Protein AF-A0A9X8DQI8-F1 (afdb_monomer_lite)

Foldseek 3Di:
DKAKDWPDWDWDPPPDPFKTKIKTKMKMFDDDAQFWDWDADPVQFWTWTQDGHPPHNQQCQADPPPDRDGPRGGGKTWQDKPPHGRNRPGPVVVVVVVCVVVVPPDVPDRIIITMIIDIPGPPDD

Organism: Aphanomyces astaci (NCBI:txid112090)

Sequence (125 aa):
MAAARLRRKKFADATDDIDDVCLYDIEFSGSGPIGIQFETDFYGNHAIVKAVVAGGAASKVIAQQDKPTCIVQAGHMVVAVNGKDVSNESFRAMVDDIDKDVGRTYPEHAYFQVHILSILTTKDE

Structure (mmCIF, N/CA/C/O backbone):
data_AF-A0A9X8DQI8-F1
#
_entry.id   AF-A0A9X8DQI8-F1
#
loop_
_atom_site.group_PDB
_atom_site.id
_atom_site.type_symbol
_atom_site.label_atom_id
_atom_site.label_alt_id
_atom_site.label_comp_id
_atom_site.label_asym_id
_atom_site.label_entity_id
_atom_site.label_seq_id
_atom_site.pdbx_PDB_ins_code
_atom_site.Cartn_x
_atom_site.Cartn_y
_atom_site.Cartn_z
_atom_site.occupancy
_atom_site.B_iso_or_equiv
_atom_site.auth_seq_id
_atom_site.auth_comp_id
_atom_site.auth_asym_id
_atom_site.auth_atom_id
_atom_site.pdbx_PDB_model_num
ATOM 1 N N . MET A 1 1 ? -13.597 11.389 9.294 1.00 63.19 1 MET A N 1
ATOM 2 C CA . MET A 1 1 ? -12.725 10.380 9.934 1.00 63.19 1 MET A CA 1
ATOM 3 C C . MET A 1 1 ? -12.281 9.416 8.853 1.00 63.19 1 MET A C 1
ATOM 5 O O . MET A 1 1 ? -13.139 8.992 8.088 1.00 63.19 1 MET A O 1
ATOM 9 N N . ALA A 1 2 ? -10.989 9.100 8.779 1.00 73.88 2 ALA A N 1
ATOM 10 C CA . ALA A 1 2 ? -10.477 8.147 7.802 1.00 73.88 2 ALA A CA 1
ATOM 11 C C . ALA A 1 2 ? -10.857 6.702 8.165 1.00 73.88 2 ALA A C 1
ATOM 13 O O . ALA A 1 2 ? -10.774 6.285 9.334 1.00 73.88 2 ALA A O 1
ATOM 14 N N . ALA A 1 3 ? -11.266 5.958 7.146 1.00 79.38 3 ALA A N 1
ATOM 15 C CA . ALA A 1 3 ? -11.689 4.572 7.193 1.00 79.38 3 ALA A CA 1
ATOM 16 C C . ALA A 1 3 ? -10.941 3.758 6.134 1.00 79.38 3 ALA A C 1
ATOM 18 O O . ALA A 1 3 ? -10.417 4.301 5.163 1.00 79.38 3 ALA A O 1
ATOM 19 N N . ALA A 1 4 ? -10.893 2.448 6.337 1.00 83.94 4 ALA A N 1
ATOM 20 C CA . ALA A 1 4 ? -10.315 1.512 5.393 1.00 83.94 4 ALA A CA 1
ATOM 21 C C . ALA A 1 4 ? -11.158 0.237 5.374 1.00 83.94 4 ALA A C 1
ATOM 23 O O . ALA A 1 4 ? -11.655 -0.201 6.414 1.00 83.94 4 ALA A O 1
ATOM 24 N N . ARG A 1 5 ? -11.335 -0.349 4.193 1.00 83.94 5 ARG A N 1
ATOM 25 C CA . ARG A 1 5 ? -12.138 -1.547 3.974 1.00 83.94 5 ARG A CA 1
ATOM 26 C C . ARG A 1 5 ? -11.405 -2.489 3.033 1.00 83.94 5 ARG A C 1
ATOM 28 O O . ARG A 1 5 ? -11.096 -2.127 1.902 1.00 83.94 5 ARG A O 1
ATOM 35 N N . LEU A 1 6 ? -11.220 -3.732 3.471 1.00 84.19 6 LEU A N 1
ATOM 36 C CA . LEU A 1 6 ? -10.825 -4.816 2.578 1.00 84.19 6 LEU A CA 1
ATOM 37 C C . LEU A 1 6 ? -11.959 -5.081 1.573 1.00 84.19 6 LEU A C 1
ATOM 39 O O . LEU A 1 6 ? -13.085 -5.402 1.964 1.00 84.19 6 LEU A O 1
ATOM 43 N N . ARG A 1 7 ? -11.669 -4.925 0.281 1.00 83.12 7 ARG A N 1
ATOM 44 C CA . ARG A 1 7 ? -12.591 -5.190 -0.831 1.00 83.12 7 ARG A CA 1
ATOM 45 C C . ARG A 1 7 ? -12.492 -6.630 -1.311 1.00 83.12 7 ARG A C 1
ATOM 47 O O . ARG A 1 7 ? -13.522 -7.260 -1.548 1.00 83.12 7 ARG A O 1
ATOM 54 N N . ARG A 1 8 ? -11.272 -7.150 -1.452 1.00 80.94 8 ARG A N 1
ATOM 55 C CA . ARG A 1 8 ? -11.018 -8.492 -1.986 1.00 80.94 8 ARG A CA 1
ATOM 56 C C . ARG A 1 8 ? -9.729 -9.074 -1.419 1.00 80.94 8 ARG A C 1
ATOM 58 O O . ARG A 1 8 ? -8.748 -8.358 -1.256 1.00 80.94 8 ARG A O 1
ATOM 65 N N . LYS A 1 9 ? -9.735 -10.387 -1.190 1.00 80.88 9 LYS A N 1
ATOM 66 C CA . LYS A 1 9 ? -8.537 -11.206 -1.000 1.00 80.88 9 LYS A CA 1
ATOM 67 C C . LYS A 1 9 ? -8.477 -12.226 -2.136 1.00 80.88 9 LYS A C 1
ATOM 69 O O . LYS A 1 9 ? -9.475 -12.901 -2.384 1.00 80.88 9 LYS A O 1
ATOM 74 N N . LYS A 1 10 ? -7.344 -12.319 -2.827 1.00 76.62 10 LYS A N 1
ATOM 75 C CA . LYS A 1 10 ? -7.061 -13.361 -3.821 1.00 76.62 10 LYS A CA 1
ATOM 76 C C . LYS A 1 10 ? -5.811 -14.118 -3.386 1.00 76.62 10 LYS A C 1
ATOM 78 O O . LYS A 1 10 ? -4.856 -13.492 -2.943 1.00 76.62 10 LYS A O 1
ATOM 83 N N . PHE A 1 11 ? -5.832 -15.433 -3.523 1.00 71.06 11 PHE A N 1
ATOM 84 C CA . PHE A 1 11 ? -4.654 -16.276 -3.361 1.00 71.06 11 PHE A CA 1
ATOM 85 C C . PHE A 1 11 ? -4.122 -16.608 -4.758 1.00 71.06 11 PHE A C 1
ATOM 87 O O . PHE A 1 11 ? -4.927 -16.799 -5.677 1.00 71.06 11 PHE A O 1
ATOM 94 N N . ALA A 1 12 ? -2.805 -16.590 -4.952 1.00 65.00 12 ALA A N 1
ATOM 95 C CA . ALA A 1 12 ? -2.229 -17.268 -6.106 1.00 65.00 12 ALA A CA 1
ATOM 96 C C . ALA A 1 12 ? -2.204 -18.768 -5.802 1.00 65.00 12 ALA A C 1
ATOM 98 O O . ALA A 1 12 ? -1.969 -19.145 -4.655 1.00 65.00 12 ALA A O 1
ATOM 99 N N . ASP A 1 13 ? -2.464 -19.601 -6.808 1.00 59.88 13 ASP A N 1
ATOM 100 C CA . ASP A 1 13 ? -2.250 -21.037 -6.671 1.00 59.88 13 ASP A CA 1
ATOM 101 C C . ASP A 1 13 ? -0.746 -21.233 -6.455 1.00 59.88 13 ASP A C 1
ATOM 103 O O . ASP A 1 13 ? 0.052 -20.948 -7.3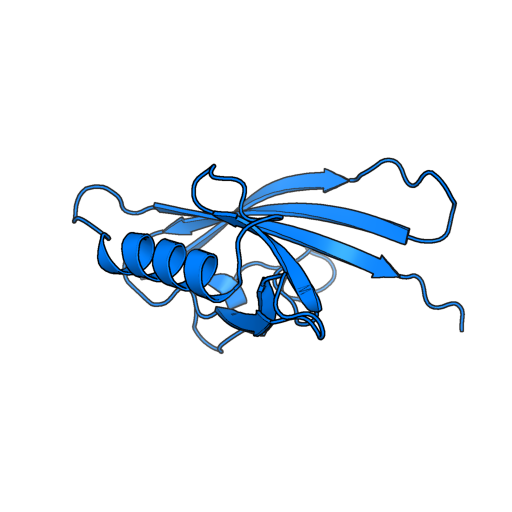52 1.00 59.88 13 ASP A O 1
ATOM 107 N N . ALA A 1 14 ? -0.361 -21.611 -5.235 1.00 53.88 14 ALA A N 1
ATOM 108 C CA . ALA A 1 14 ? 1.014 -21.936 -4.900 1.00 53.88 14 ALA A CA 1
ATOM 109 C C . ALA A 1 14 ? 1.439 -23.086 -5.820 1.00 53.88 14 ALA A C 1
ATOM 111 O O . ALA A 1 14 ? 0.887 -24.183 -5.754 1.00 53.88 14 ALA A O 1
ATOM 112 N N . THR A 1 15 ? 2.347 -22.816 -6.757 1.00 53.12 15 THR A N 1
ATOM 113 C CA . THR A 1 15 ? 2.840 -23.854 -7.671 1.00 53.12 15 THR A CA 1
ATOM 114 C C . THR A 1 15 ? 3.750 -24.854 -6.966 1.00 53.12 15 THR A C 1
ATOM 116 O O . THR A 1 15 ? 3.983 -25.918 -7.520 1.00 53.12 15 THR A O 1
ATOM 119 N N . ASP A 1 16 ? 4.194 -24.537 -5.748 1.00 53.03 16 ASP A N 1
ATOM 120 C CA . ASP A 1 16 ? 4.946 -25.394 -4.839 1.00 53.03 16 ASP A CA 1
ATOM 121 C C . ASP A 1 16 ? 4.520 -25.061 -3.396 1.00 53.03 16 ASP A C 1
ATOM 123 O O . ASP A 1 16 ? 4.216 -23.903 -3.103 1.00 53.03 16 ASP A O 1
ATOM 127 N N . ASP A 1 17 ? 4.497 -26.059 -2.508 1.00 53.44 17 ASP A N 1
ATOM 128 C CA . ASP A 1 17 ? 3.981 -26.043 -1.120 1.00 53.44 17 ASP A CA 1
ATOM 129 C C . ASP A 1 17 ? 4.713 -25.087 -0.134 1.00 53.44 17 ASP A C 1
ATOM 131 O O . ASP A 1 17 ? 4.771 -25.355 1.065 1.00 53.44 17 ASP A O 1
ATOM 135 N N . ILE A 1 18 ? 5.327 -24.000 -0.612 1.00 52.94 18 ILE A N 1
ATOM 136 C CA . ILE A 1 18 ? 6.341 -23.229 0.130 1.00 52.94 18 ILE A CA 1
ATOM 137 C C . ILE A 1 18 ? 5.952 -21.752 0.333 1.00 52.94 18 ILE A C 1
ATOM 139 O O . ILE A 1 18 ? 6.378 -21.151 1.318 1.00 52.94 18 ILE A O 1
ATOM 143 N N . ASP A 1 19 ? 5.104 -21.164 -0.523 1.00 55.81 19 ASP A N 1
ATOM 144 C CA . ASP A 1 19 ? 4.735 -19.744 -0.419 1.00 55.81 19 ASP A CA 1
ATOM 145 C C . ASP A 1 19 ? 3.239 -19.487 -0.665 1.00 55.81 19 ASP A C 1
ATOM 147 O O . ASP A 1 19 ? 2.730 -19.614 -1.781 1.00 55.81 19 ASP A O 1
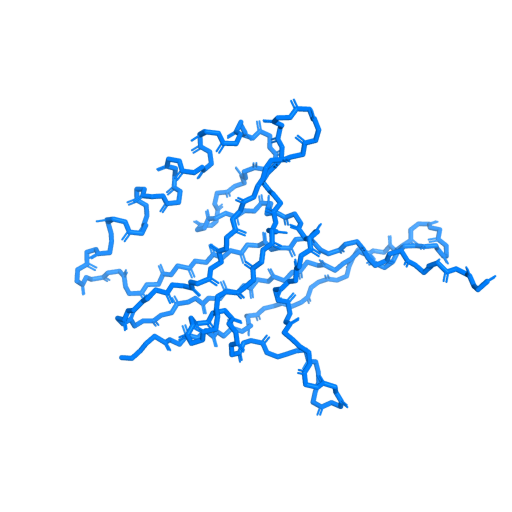ATOM 151 N N . ASP A 1 20 ? 2.540 -19.011 0.368 1.00 64.19 20 ASP A N 1
ATOM 152 C CA . ASP A 1 20 ? 1.180 -18.489 0.232 1.00 64.19 20 ASP A CA 1
ATOM 153 C C . ASP A 1 20 ? 1.241 -17.037 -0.266 1.00 64.19 20 ASP A C 1
ATOM 155 O O . ASP A 1 20 ? 1.485 -16.089 0.492 1.00 64.19 20 ASP A O 1
ATOM 159 N N . VAL A 1 21 ? 0.983 -16.828 -1.557 1.00 69.69 21 VAL A N 1
ATOM 160 C CA . VAL A 1 21 ? 0.908 -15.480 -2.134 1.00 69.69 21 VAL A CA 1
ATOM 161 C C . VAL A 1 21 ? -0.514 -14.935 -2.000 1.00 69.69 21 VAL A C 1
ATOM 163 O O . VAL A 1 21 ? -1.452 -15.394 -2.656 1.00 69.69 21 VAL A O 1
ATOM 166 N N . CYS A 1 22 ? -0.684 -13.909 -1.166 1.00 74.38 22 CYS A N 1
ATOM 167 C CA . CYS A 1 22 ? -1.956 -13.226 -0.943 1.00 74.38 22 CYS A CA 1
ATOM 168 C C . CYS A 1 22 ? -1.953 -11.828 -1.568 1.00 74.38 22 CYS A C 1
ATOM 170 O O . CYS A 1 22 ? -1.097 -11.003 -1.262 1.00 74.38 22 CYS A O 1
ATOM 172 N N . LEU A 1 23 ? -2.974 -11.514 -2.361 1.00 80.94 23 LEU A N 1
ATOM 173 C CA . LEU A 1 23 ? -3.229 -10.173 -2.880 1.00 80.94 23 LEU A CA 1
ATOM 174 C C . LEU A 1 23 ? -4.458 -9.567 -2.199 1.00 80.94 23 LEU A C 1
ATOM 176 O O . LEU A 1 23 ? -5.553 -10.141 -2.234 1.00 80.94 23 LEU A O 1
ATOM 180 N N . TYR A 1 24 ? -4.273 -8.401 -1.585 1.00 83.38 24 TYR A N 1
ATOM 181 C CA . TYR A 1 24 ? -5.314 -7.661 -0.877 1.00 83.38 24 TYR A CA 1
ATOM 182 C C . TYR A 1 24 ? -5.664 -6.382 -1.624 1.00 83.38 24 TYR A C 1
ATOM 184 O O . TYR A 1 24 ? -4.794 -5.550 -1.852 1.00 83.38 24 TYR A O 1
ATOM 192 N N . ASP A 1 25 ? -6.943 -6.213 -1.944 1.00 84.88 25 ASP A N 1
ATOM 193 C CA . ASP A 1 25 ? -7.503 -4.970 -2.469 1.00 84.88 25 ASP A CA 1
ATOM 194 C C . ASP A 1 25 ? -8.133 -4.185 -1.315 1.00 84.88 25 ASP A C 1
ATOM 196 O O . ASP A 1 25 ? -9.099 -4.652 -0.697 1.00 84.88 25 ASP A O 1
ATOM 200 N N . ILE A 1 26 ? -7.555 -3.033 -0.979 1.00 85.12 26 ILE A N 1
ATOM 201 C CA . ILE A 1 26 ? -7.951 -2.218 0.171 1.00 85.12 26 ILE A CA 1
ATOM 202 C C . ILE A 1 26 ? -8.401 -0.852 -0.321 1.00 85.12 26 ILE A C 1
ATOM 204 O O . ILE A 1 26 ? -7.648 -0.144 -0.981 1.00 85.12 26 ILE A O 1
ATOM 208 N N . GLU A 1 27 ? -9.609 -0.461 0.072 1.00 86.38 27 GLU A N 1
ATOM 209 C CA . GLU A 1 27 ? -10.141 0.872 -0.176 1.00 86.38 27 GLU A CA 1
ATOM 210 C C . GLU A 1 27 ? -10.076 1.720 1.091 1.00 86.38 27 GLU A C 1
ATOM 212 O O . GLU A 1 27 ? -10.603 1.344 2.137 1.00 86.38 27 GLU A O 1
ATOM 217 N N . PHE A 1 28 ? -9.471 2.891 0.976 1.00 84.81 28 PHE A N 1
ATOM 218 C CA . PHE A 1 28 ? -9.392 3.925 1.992 1.00 84.81 28 PHE A CA 1
ATOM 219 C C . PHE A 1 28 ? -10.372 5.042 1.657 1.00 84.81 28 PHE A C 1
ATOM 221 O O . PHE A 1 28 ? -10.495 5.426 0.495 1.00 84.81 28 PHE A O 1
ATOM 228 N N . SER A 1 29 ? -11.067 5.567 2.664 1.00 81.12 29 SER A N 1
ATOM 229 C CA . SER A 1 29 ? -12.043 6.638 2.475 1.00 81.12 29 SER A CA 1
ATOM 230 C C . SER A 1 29 ? -12.102 7.630 3.630 1.00 81.12 29 SER A C 1
ATOM 232 O O . SER A 1 29 ? -11.642 7.367 4.743 1.00 81.12 29 SER A O 1
ATOM 234 N N . GLY A 1 30 ? -12.702 8.790 3.361 1.00 76.75 30 GLY A N 1
ATOM 235 C CA . GLY A 1 30 ? -12.884 9.866 4.333 1.00 76.75 30 GLY A CA 1
ATOM 236 C C . GLY A 1 30 ? -11.644 10.742 4.532 1.00 76.75 30 GLY A C 1
ATOM 237 O O . GLY A 1 30 ? -10.614 10.573 3.891 1.00 76.75 30 GLY A O 1
ATOM 238 N N . SER A 1 31 ? -11.758 11.720 5.432 1.0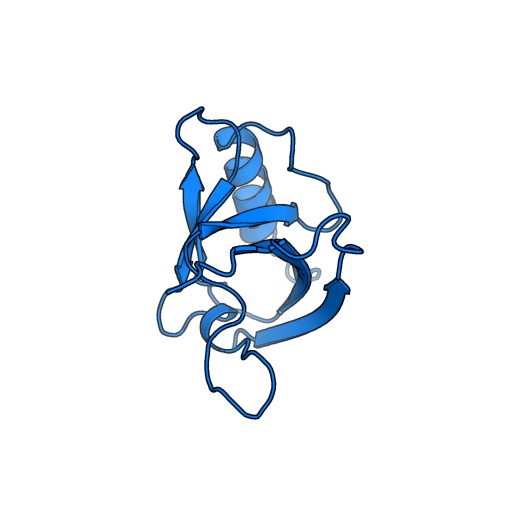0 70.44 31 SER A N 1
ATOM 239 C CA . SER A 1 31 ? -10.691 12.682 5.718 1.00 70.44 31 SER A CA 1
ATOM 240 C C . SER A 1 31 ? -9.714 12.166 6.783 1.00 70.44 31 SER A C 1
ATOM 242 O O . SER A 1 31 ? -10.112 11.883 7.922 1.00 70.44 31 SER A O 1
ATOM 244 N N . GLY A 1 32 ? -8.435 12.052 6.412 1.00 72.81 32 GLY A N 1
ATOM 245 C CA . GLY A 1 32 ? -7.312 11.733 7.302 1.00 72.81 32 GLY A CA 1
ATOM 246 C C . GLY A 1 32 ? -6.208 10.914 6.615 1.00 72.81 32 GLY A C 1
ATOM 247 O O . GLY A 1 32 ? -6.398 10.449 5.494 1.00 72.81 32 GLY A O 1
ATOM 248 N N . PRO A 1 33 ? -5.048 10.732 7.269 1.00 76.44 33 PRO A N 1
ATOM 249 C CA . PRO A 1 33 ? -3.925 10.016 6.679 1.00 76.44 33 PRO A CA 1
ATOM 250 C C . PRO A 1 33 ? -4.214 8.515 6.543 1.00 76.44 33 PRO A C 1
ATOM 252 O O . PRO A 1 33 ? -4.720 7.871 7.468 1.00 76.44 33 PRO A O 1
ATOM 255 N N . ILE A 1 34 ? -3.805 7.936 5.411 1.00 84.44 34 ILE A N 1
ATOM 256 C CA . ILE A 1 34 ? -3.820 6.481 5.191 1.00 84.44 34 ILE A CA 1
ATOM 257 C C . ILE A 1 34 ? -2.920 5.787 6.224 1.00 84.44 34 ILE A C 1
ATOM 259 O O . ILE A 1 34 ? -3.316 4.788 6.821 1.00 84.44 34 ILE A O 1
ATOM 263 N N . GLY A 1 35 ? -1.747 6.367 6.500 1.00 85.62 35 GLY A N 1
ATOM 264 C CA . GLY A 1 35 ? -0.830 5.903 7.543 1.00 85.62 35 GLY A CA 1
ATOM 265 C C . GLY A 1 35 ? -0.031 4.659 7.162 1.00 85.62 35 GLY A C 1
ATOM 266 O O . GLY A 1 35 ? 0.156 3.784 8.001 1.00 85.62 35 GLY A O 1
ATOM 267 N N . ILE A 1 36 ? 0.442 4.578 5.918 1.00 84.69 36 ILE A N 1
ATOM 268 C CA . ILE A 1 36 ? 1.408 3.568 5.472 1.00 84.69 36 ILE A CA 1
ATOM 269 C C . ILE A 1 36 ? 2.718 4.290 5.167 1.00 84.69 36 ILE A C 1
ATOM 271 O O . ILE A 1 36 ? 2.714 5.311 4.484 1.00 84.69 36 ILE A O 1
ATOM 275 N N . GLN A 1 37 ? 3.823 3.782 5.700 1.00 85.00 37 GLN A N 1
ATOM 276 C CA . GLN A 1 37 ? 5.164 4.201 5.314 1.00 85.00 37 GLN A CA 1
ATOM 277 C C . GLN A 1 37 ? 5.712 3.203 4.307 1.00 85.00 37 GLN A C 1
ATOM 279 O O . GLN A 1 37 ? 5.625 1.996 4.537 1.00 85.00 37 GLN A O 1
ATOM 284 N N . PHE A 1 38 ? 6.302 3.711 3.231 1.00 85.38 38 PHE A N 1
ATOM 285 C CA . PHE A 1 38 ? 6.944 2.896 2.211 1.00 85.38 38 PHE A CA 1
ATOM 286 C C . PHE A 1 38 ? 8.464 3.033 2.277 1.00 85.38 38 PHE A C 1
ATOM 288 O O . PHE A 1 38 ? 9.001 4.065 2.685 1.00 85.38 38 PHE A O 1
ATOM 295 N N . GLU A 1 39 ? 9.145 1.984 1.855 1.00 85.00 39 GLU A N 1
ATOM 296 C CA . GLU A 1 39 ? 10.556 1.973 1.502 1.00 85.00 39 GLU A CA 1
ATOM 297 C C . GLU A 1 39 ? 10.734 1.275 0.158 1.00 85.00 39 GLU A C 1
ATOM 299 O O . GLU A 1 39 ? 9.774 0.759 -0.414 1.00 85.00 39 GLU A O 1
ATOM 304 N N . THR A 1 40 ? 11.951 1.309 -0.368 1.00 84.44 40 THR A N 1
ATOM 305 C CA . THR A 1 40 ? 12.282 0.625 -1.613 1.00 84.44 40 THR A CA 1
ATOM 306 C C . THR A 1 40 ? 13.027 -0.672 -1.327 1.00 84.44 40 THR A C 1
ATOM 308 O O . THR A 1 40 ? 13.680 -0.793 -0.286 1.00 84.44 40 THR A O 1
ATOM 311 N N . ASP A 1 41 ? 12.923 -1.641 -2.230 1.00 80.44 41 ASP A N 1
ATOM 312 C CA . ASP A 1 41 ? 13.737 -2.851 -2.180 1.00 80.44 41 ASP A CA 1
ATOM 313 C C . ASP A 1 41 ? 15.228 -2.543 -2.415 1.00 80.44 41 ASP A C 1
ATOM 315 O O . ASP A 1 41 ? 15.623 -1.423 -2.748 1.00 80.44 41 ASP A O 1
ATOM 319 N N . PHE A 1 42 ? 16.089 -3.550 -2.248 1.00 75.44 42 PHE A N 1
ATOM 320 C CA . PHE A 1 42 ? 17.538 -3.372 -2.400 1.00 75.44 42 PHE A CA 1
ATOM 321 C C . PHE A 1 42 ? 17.936 -2.832 -3.786 1.00 75.44 42 PHE A C 1
ATOM 323 O O . PHE A 1 42 ? 18.948 -2.142 -3.914 1.00 75.44 42 PHE A O 1
ATOM 330 N N . TYR A 1 43 ? 17.138 -3.128 -4.816 1.00 78.44 43 TYR A N 1
ATOM 331 C CA . TYR A 1 43 ? 17.396 -2.720 -6.193 1.00 78.44 43 TYR A CA 1
ATOM 332 C C . TYR A 1 43 ? 16.759 -1.376 -6.574 1.00 78.44 43 TYR A C 1
ATOM 334 O O . TYR A 1 43 ? 17.050 -0.863 -7.653 1.00 78.44 43 TYR A O 1
ATOM 342 N N . GLY A 1 44 ? 15.944 -0.771 -5.705 1.00 73.25 44 GLY A N 1
ATOM 343 C CA . GLY A 1 44 ? 15.296 0.514 -5.967 1.00 73.25 44 GLY A CA 1
ATOM 344 C C . GLY A 1 44 ? 14.018 0.430 -6.817 1.00 73.25 44 GLY A C 1
ATOM 345 O O . GLY A 1 44 ? 13.485 1.470 -7.219 1.00 73.25 44 GLY A O 1
ATOM 346 N N . ASN A 1 45 ? 13.543 -0.779 -7.104 1.00 76.94 45 ASN A N 1
ATOM 347 C CA . ASN A 1 45 ? 12.522 -1.086 -8.099 1.00 76.94 45 ASN A CA 1
ATOM 348 C C . ASN A 1 45 ? 11.124 -1.219 -7.507 1.00 76.94 45 ASN A C 1
ATOM 350 O O . ASN A 1 45 ? 10.157 -0.888 -8.181 1.00 76.94 45 ASN A O 1
ATOM 354 N N . HIS A 1 46 ? 10.999 -1.699 -6.270 1.00 78.38 46 HIS A N 1
ATOM 355 C CA . HIS A 1 46 ? 9.692 -2.030 -5.707 1.00 78.38 46 HIS A CA 1
ATOM 356 C C . HIS A 1 46 ? 9.387 -1.213 -4.464 1.00 78.38 46 HIS A C 1
ATOM 358 O O . HIS A 1 46 ? 10.219 -1.076 -3.572 1.00 78.38 46 HIS A O 1
ATOM 364 N N . ALA A 1 47 ? 8.155 -0.715 -4.383 1.00 83.00 47 ALA A N 1
ATOM 365 C CA . ALA A 1 47 ? 7.643 -0.107 -3.170 1.00 83.00 47 ALA A CA 1
ATOM 366 C C . ALA A 1 47 ? 7.213 -1.191 -2.180 1.00 83.00 47 ALA A C 1
ATOM 368 O O . ALA A 1 47 ? 6.303 -1.983 -2.436 1.00 83.00 47 ALA A O 1
ATOM 369 N N . ILE A 1 48 ? 7.869 -1.192 -1.030 1.00 84.75 48 ILE A N 1
ATOM 370 C CA . ILE A 1 48 ? 7.642 -2.119 0.066 1.00 84.75 48 ILE A CA 1
ATOM 371 C C . ILE A 1 48 ? 7.041 -1.342 1.231 1.00 84.75 48 ILE A C 1
ATOM 373 O O . ILE A 1 48 ? 7.438 -0.220 1.538 1.00 84.75 48 ILE A O 1
ATOM 377 N N . VAL A 1 49 ? 6.061 -1.928 1.904 1.00 85.81 49 VAL A N 1
ATOM 378 C CA . VAL A 1 49 ? 5.549 -1.406 3.165 1.00 85.81 49 VAL A CA 1
ATOM 379 C C . VAL A 1 49 ? 6.661 -1.511 4.201 1.00 85.81 49 VAL A C 1
ATOM 381 O O . VAL A 1 49 ? 7.109 -2.601 4.538 1.00 85.81 49 VAL A O 1
ATOM 384 N N . LYS A 1 50 ? 7.074 -0.375 4.750 1.00 85.88 50 LYS A N 1
ATOM 385 C CA . LYS A 1 50 ? 8.031 -0.303 5.853 1.00 85.88 50 LYS A CA 1
ATOM 386 C C . LYS A 1 50 ? 7.341 -0.467 7.200 1.00 85.88 50 LYS A C 1
ATOM 388 O O . LYS A 1 50 ? 7.792 -1.207 8.067 1.00 85.88 50 LYS A O 1
ATOM 393 N N . ALA A 1 51 ? 6.253 0.272 7.395 1.00 83.94 51 ALA A N 1
ATOM 394 C CA . ALA A 1 51 ? 5.517 0.301 8.650 1.00 83.94 51 ALA A CA 1
ATOM 395 C C . ALA A 1 51 ? 4.096 0.830 8.448 1.00 83.94 51 ALA A C 1
ATOM 397 O O . ALA A 1 51 ? 3.809 1.570 7.506 1.00 83.94 51 ALA A O 1
ATOM 398 N N . VAL A 1 52 ? 3.220 0.504 9.395 1.00 86.25 52 VAL A N 1
ATOM 399 C CA . VAL A 1 52 ? 1.902 1.129 9.526 1.00 86.25 52 VAL A CA 1
ATOM 400 C C . VAL A 1 52 ? 1.936 2.114 10.688 1.00 86.25 52 VAL A C 1
ATOM 402 O O . VAL A 1 52 ? 2.340 1.774 11.798 1.00 86.25 52 VAL A O 1
ATOM 405 N N . VAL A 1 53 ? 1.510 3.348 10.429 1.00 85.19 53 VAL A N 1
ATOM 406 C CA . VAL A 1 53 ? 1.462 4.424 11.420 1.00 85.19 53 VAL A CA 1
ATOM 407 C C . VAL A 1 53 ? 0.244 4.234 12.319 1.00 85.19 53 VAL A C 1
ATOM 409 O O . VAL A 1 53 ? -0.887 4.108 11.841 1.00 85.19 53 VAL A O 1
ATOM 412 N N . ALA A 1 54 ? 0.465 4.259 13.633 1.00 83.06 54 ALA A N 1
ATOM 413 C CA . ALA A 1 54 ? -0.610 4.188 14.615 1.00 83.06 54 ALA A CA 1
ATOM 414 C C . ALA A 1 54 ? -1.624 5.328 14.411 1.00 83.06 54 ALA A C 1
ATOM 416 O O . ALA A 1 54 ? -1.255 6.492 14.265 1.00 83.06 54 ALA A O 1
ATOM 417 N N . GLY A 1 55 ? -2.915 4.988 14.397 1.00 80.62 55 GLY A N 1
ATOM 418 C CA . GLY A 1 55 ? -4.006 5.949 14.197 1.00 80.62 55 GLY A CA 1
ATOM 419 C C . GLY A 1 55 ? -4.325 6.270 12.731 1.00 80.62 55 GLY A C 1
ATOM 420 O O . GLY A 1 55 ? -5.356 6.893 12.468 1.00 80.62 55 GLY A O 1
ATOM 421 N N . GLY A 1 56 ? -3.502 5.812 11.780 1.00 83.12 56 GLY A N 1
ATOM 422 C CA . GLY A 1 56 ? -3.814 5.855 10.352 1.00 83.12 56 GLY A CA 1
ATOM 423 C C . GLY A 1 56 ? -4.968 4.926 9.968 1.00 83.12 56 GLY A C 1
ATOM 424 O O . GLY A 1 56 ? -5.341 4.016 10.709 1.00 83.12 56 GLY A O 1
ATOM 425 N N . ALA A 1 57 ? -5.553 5.134 8.790 1.00 85.50 57 ALA A N 1
ATOM 426 C CA . ALA A 1 57 ? -6.631 4.276 8.297 1.00 85.50 57 ALA A CA 1
ATOM 427 C C . ALA A 1 57 ? -6.187 2.811 8.108 1.00 85.50 57 ALA A C 1
ATOM 429 O O . ALA A 1 57 ? -6.942 1.896 8.435 1.00 85.50 57 ALA A O 1
ATOM 430 N N . ALA A 1 58 ? -4.951 2.583 7.651 1.00 84.75 58 ALA A N 1
ATOM 431 C CA . ALA A 1 58 ? -4.390 1.251 7.424 1.00 84.75 58 ALA A CA 1
ATOM 432 C C . ALA A 1 58 ? -4.301 0.410 8.698 1.00 84.75 58 ALA A C 1
ATOM 434 O O . ALA A 1 58 ? -4.578 -0.783 8.640 1.00 84.75 58 ALA A O 1
ATOM 435 N N . SER A 1 59 ? -4.044 1.023 9.861 1.00 85.81 59 SER A N 1
ATOM 436 C CA . SER A 1 59 ? -3.946 0.297 11.136 1.00 85.81 59 SER A CA 1
ATOM 437 C C . SER A 1 59 ? -5.269 -0.328 11.592 1.00 85.81 59 SER A C 1
ATOM 439 O O . SER A 1 59 ? -5.294 -1.046 12.587 1.00 85.81 59 SER A O 1
ATOM 441 N N . LYS A 1 60 ? -6.378 -0.020 10.910 1.00 84.88 60 LYS A N 1
ATOM 442 C CA . LYS A 1 60 ? -7.721 -0.530 11.208 1.00 84.88 60 LYS A CA 1
ATOM 443 C C . LYS A 1 60 ? -8.127 -1.700 10.308 1.00 84.88 60 LYS A C 1
ATOM 445 O O . LYS A 1 60 ? -9.194 -2.270 10.518 1.00 84.88 60 LYS A O 1
ATOM 450 N N . VAL A 1 61 ? -7.320 -2.048 9.301 1.00 85.44 61 VAL A N 1
ATOM 451 C CA . VAL A 1 61 ? -7.604 -3.169 8.396 1.00 85.44 61 VAL A CA 1
ATOM 452 C C . VAL A 1 61 ? -7.039 -4.440 9.014 1.00 85.44 61 VAL A C 1
ATOM 454 O O . VAL A 1 61 ? -5.840 -4.680 8.942 1.00 85.44 61 VAL A O 1
ATOM 457 N N . ILE A 1 62 ? -7.893 -5.244 9.639 1.00 80.25 62 ILE A N 1
ATOM 458 C CA . ILE A 1 62 ? -7.487 -6.427 10.406 1.00 80.25 62 ILE A CA 1
ATOM 459 C C . ILE A 1 62 ? -7.642 -7.693 9.549 1.00 80.25 62 ILE A C 1
ATOM 461 O O . ILE A 1 62 ? -8.605 -7.815 8.787 1.00 80.25 62 ILE A O 1
ATOM 465 N N . ALA A 1 63 ? -6.672 -8.610 9.637 1.00 68.62 63 ALA A N 1
ATOM 466 C CA . ALA A 1 63 ? -6.757 -9.962 9.091 1.00 68.62 63 ALA A CA 1
ATOM 467 C C . ALA A 1 63 ? -7.918 -10.717 9.767 1.00 68.62 63 ALA A C 1
ATOM 469 O O . ALA A 1 63 ? -8.505 -10.212 10.712 1.00 68.62 63 ALA A O 1
ATOM 470 N N . GLN A 1 64 ? -8.325 -11.877 9.249 1.00 63.91 64 GLN A N 1
ATOM 471 C CA . GLN A 1 64 ? -9.499 -12.634 9.726 1.00 63.91 64 GLN A CA 1
ATOM 472 C C . GLN A 1 64 ? -9.713 -12.593 11.257 1.00 63.91 64 GLN A C 1
ATOM 474 O O . GLN A 1 64 ? -8.753 -12.602 12.024 1.00 63.91 64 GLN A O 1
ATOM 479 N N . GLN A 1 65 ? -10.989 -12.597 11.666 1.00 56.38 65 GLN A N 1
ATOM 480 C CA . GL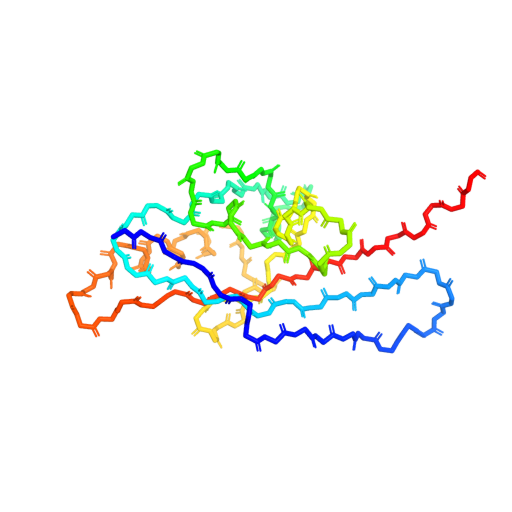N A 1 65 ? -11.520 -12.328 13.018 1.00 56.38 65 GLN A CA 1
ATOM 481 C C . GLN A 1 65 ? -10.829 -13.043 14.203 1.00 56.38 65 GLN A C 1
ATOM 483 O O . GLN A 1 65 ? -11.031 -12.617 15.338 1.00 56.38 65 GLN A O 1
ATOM 488 N N . ASP A 1 66 ? -9.991 -14.054 13.964 1.00 56.03 66 ASP A N 1
ATOM 489 C CA . ASP A 1 66 ? -9.312 -14.849 14.993 1.00 56.03 66 ASP A CA 1
ATOM 490 C C . ASP A 1 66 ? -7.933 -14.313 15.420 1.00 56.03 66 ASP A C 1
ATOM 492 O O . ASP A 1 66 ? -7.431 -14.694 16.480 1.00 56.03 66 ASP A O 1
ATOM 496 N N . LYS A 1 67 ? -7.299 -13.415 14.647 1.00 56.81 67 LYS A N 1
ATOM 497 C CA . LYS A 1 67 ? -6.036 -12.759 15.045 1.00 56.81 67 LYS A CA 1
ATOM 498 C C . LYS A 1 67 ? -6.089 -11.261 14.725 1.00 56.81 67 LYS A C 1
ATOM 500 O O . LYS A 1 67 ? -6.226 -10.907 13.556 1.00 56.81 67 LYS A O 1
ATOM 505 N N . PRO A 1 68 ? -5.934 -10.357 15.714 1.00 63.84 68 PRO A N 1
ATOM 506 C CA . PRO A 1 68 ? -6.044 -8.913 15.510 1.00 63.84 68 PRO A CA 1
ATOM 507 C C . PRO A 1 68 ? -4.774 -8.314 14.876 1.00 63.84 68 PRO A C 1
ATOM 509 O O . PRO A 1 68 ? -4.234 -7.317 15.350 1.00 63.84 68 PRO A O 1
ATOM 512 N N . THR A 1 69 ? -4.251 -8.938 13.822 1.00 71.44 69 THR A N 1
ATOM 513 C CA . THR A 1 69 ? -3.091 -8.441 13.080 1.00 71.44 69 THR A CA 1
ATOM 514 C C . THR A 1 69 ? -3.550 -7.574 11.913 1.00 71.44 69 THR A C 1
ATOM 516 O O . THR A 1 69 ? -4.508 -7.901 11.220 1.00 71.44 69 THR A O 1
ATOM 519 N N . CYS A 1 70 ? -2.878 -6.446 11.680 1.00 76.88 70 CYS A N 1
ATOM 520 C CA . CYS A 1 70 ? -3.145 -5.603 10.514 1.00 76.88 70 CYS A CA 1
ATOM 521 C C . CYS A 1 70 ? -2.812 -6.362 9.214 1.00 76.88 70 CYS A C 1
ATOM 523 O O . CYS A 1 70 ? -1.788 -7.036 9.165 1.00 76.88 70 CYS A O 1
ATOM 525 N N . ILE A 1 71 ? -3.644 -6.249 8.171 1.00 82.75 71 ILE A N 1
ATOM 526 C CA . ILE A 1 71 ? -3.388 -6.835 6.837 1.00 82.75 71 ILE A CA 1
ATOM 527 C C . ILE A 1 71 ? -2.203 -6.149 6.159 1.00 82.75 71 ILE A C 1
ATOM 529 O O . ILE A 1 71 ? -1.432 -6.784 5.448 1.00 82.75 71 ILE A O 1
ATOM 533 N N . VAL A 1 72 ? -2.058 -4.840 6.359 1.00 83.69 72 VAL A N 1
ATOM 534 C CA . VAL A 1 72 ? -0.914 -4.087 5.843 1.00 83.69 72 VAL A CA 1
ATOM 535 C C . VAL A 1 72 ? 0.244 -4.265 6.819 1.00 83.69 72 VAL A C 1
ATOM 537 O O . VAL A 1 72 ? 0.146 -3.831 7.965 1.00 83.69 72 VAL A O 1
ATOM 540 N N . GLN A 1 73 ? 1.317 -4.930 6.399 1.00 84.12 73 GLN A N 1
ATOM 541 C CA . GLN A 1 73 ? 2.454 -5.255 7.262 1.00 84.12 73 GLN A CA 1
ATOM 542 C C . GLN A 1 73 ? 3.775 -4.941 6.575 1.00 84.12 73 GLN A C 1
ATOM 544 O O . GLN A 1 73 ? 3.838 -4.864 5.349 1.00 84.12 73 GLN A O 1
ATOM 549 N N . ALA A 1 74 ? 4.817 -4.759 7.388 1.00 85.00 74 ALA A N 1
ATOM 550 C CA . ALA A 1 74 ? 6.169 -4.559 6.895 1.00 85.00 74 ALA A CA 1
ATOM 551 C C . ALA A 1 74 ? 6.589 -5.715 5.970 1.00 85.00 74 ALA A C 1
ATOM 553 O O . ALA A 1 74 ? 6.297 -6.873 6.263 1.00 85.00 74 ALA A O 1
ATOM 554 N N . GLY A 1 75 ? 7.257 -5.398 4.864 1.00 84.12 75 GLY A N 1
ATOM 555 C CA . GLY A 1 75 ? 7.699 -6.372 3.863 1.00 84.12 75 GLY A CA 1
ATOM 556 C C . GLY A 1 75 ? 6.684 -6.668 2.756 1.00 84.12 75 GLY A C 1
ATOM 557 O O . GLY A 1 75 ? 7.061 -7.247 1.742 1.00 84.12 75 GLY A O 1
ATOM 558 N N . HIS A 1 76 ? 5.420 -6.248 2.882 1.00 86.12 76 HIS A N 1
ATOM 559 C CA . HIS A 1 76 ? 4.467 -6.402 1.784 1.00 86.12 76 HIS A CA 1
ATOM 560 C C . HIS A 1 76 ? 4.798 -5.471 0.613 1.00 86.12 76 HIS A C 1
ATOM 562 O O . HIS A 1 76 ? 5.121 -4.303 0.817 1.00 86.12 76 HIS A O 1
ATOM 568 N N . MET A 1 77 ? 4.652 -5.961 -0.615 1.00 84.69 77 MET A N 1
ATOM 569 C CA . MET A 1 77 ? 4.918 -5.189 -1.827 1.00 84.69 77 MET A CA 1
ATOM 570 C C . MET A 1 77 ? 3.643 -4.509 -2.329 1.00 84.69 77 MET A C 1
ATOM 572 O O . MET A 1 77 ? 2.565 -5.104 -2.330 1.00 84.69 77 MET A O 1
ATOM 576 N N . VAL A 1 78 ? 3.751 -3.264 -2.782 1.00 85.00 78 VAL A N 1
ATOM 577 C CA . VAL A 1 78 ? 2.653 -2.572 -3.463 1.00 85.00 78 VAL A CA 1
ATOM 578 C C . VAL A 1 78 ? 2.719 -2.878 -4.950 1.00 85.00 78 VAL A C 1
ATOM 580 O O . VAL A 1 78 ? 3.732 -2.616 -5.589 1.00 85.00 78 VAL A O 1
ATOM 583 N N . VAL A 1 79 ? 1.629 -3.411 -5.500 1.00 84.31 79 VAL A N 1
ATOM 584 C CA . VAL A 1 79 ? 1.570 -3.835 -6.908 1.00 84.31 79 VAL A CA 1
ATOM 585 C C . VAL A 1 79 ? 0.600 -3.009 -7.741 1.00 84.31 79 VAL A C 1
ATOM 587 O O . VAL A 1 79 ? 0.778 -2.907 -8.948 1.00 84.31 79 VAL A O 1
ATOM 590 N N . ALA A 1 80 ? -0.393 -2.365 -7.122 1.00 81.94 80 ALA A N 1
ATOM 591 C CA . ALA A 1 80 ? -1.246 -1.408 -7.818 1.00 81.94 80 ALA A CA 1
ATOM 592 C C . ALA A 1 80 ? -1.741 -0.297 -6.890 1.00 81.94 80 ALA A C 1
ATOM 594 O O . ALA A 1 80 ? -1.943 -0.515 -5.693 1.00 81.94 80 ALA A O 1
ATOM 595 N N . VAL A 1 81 ? -1.988 0.878 -7.466 1.00 79.75 81 VAL A N 1
ATOM 596 C CA . VAL A 1 81 ? -2.591 2.040 -6.803 1.00 79.75 81 VAL A CA 1
ATOM 597 C C . VAL A 1 81 ? -3.692 2.585 -7.709 1.00 79.75 81 VAL A C 1
ATOM 599 O O . VAL A 1 81 ? -3.462 2.810 -8.892 1.00 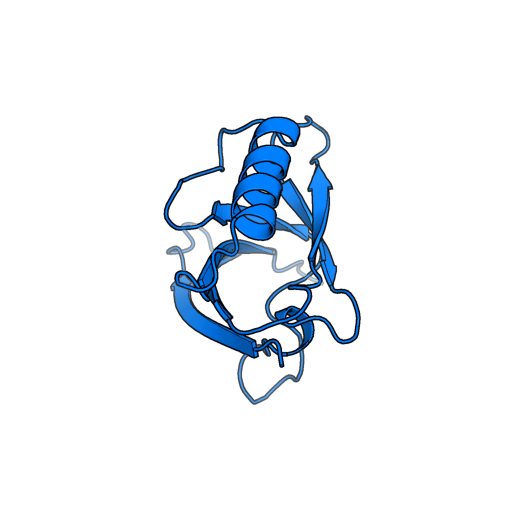79.75 81 VAL A O 1
ATOM 602 N N . ASN A 1 82 ? -4.908 2.751 -7.185 1.00 77.56 82 ASN A N 1
ATOM 603 C CA . ASN A 1 82 ? -6.075 3.270 -7.912 1.00 77.56 82 ASN A CA 1
ATOM 604 C C . ASN A 1 82 ? -6.338 2.579 -9.265 1.00 77.56 82 ASN A C 1
ATOM 606 O O . ASN A 1 82 ? -6.740 3.205 -10.243 1.00 77.56 82 ASN A O 1
ATOM 610 N N . GLY A 1 83 ? -6.099 1.265 -9.328 1.00 73.75 83 GLY A N 1
ATOM 611 C CA . GLY A 1 83 ? -6.264 0.464 -10.544 1.00 73.75 83 GLY A CA 1
ATOM 612 C C . GLY A 1 83 ? -5.119 0.578 -11.559 1.00 73.75 83 GLY A C 1
ATOM 613 O O . GLY A 1 83 ? -5.168 -0.108 -12.579 1.00 73.75 83 GLY A O 1
ATOM 614 N N . LYS A 1 84 ? -4.085 1.385 -11.290 1.00 80.25 84 LYS A N 1
ATOM 615 C CA . LYS A 1 84 ? -2.833 1.421 -12.055 1.00 80.25 84 LYS A CA 1
ATOM 616 C C . LYS A 1 84 ? -1.848 0.405 -11.477 1.00 80.25 84 LYS A C 1
ATOM 618 O O . LYS A 1 84 ? -1.546 0.454 -10.289 1.00 80.25 84 LYS A O 1
ATOM 623 N N . ASP A 1 85 ? -1.330 -0.481 -12.322 1.00 82.44 85 ASP A N 1
ATOM 624 C CA . ASP A 1 85 ? -0.203 -1.358 -11.985 1.00 82.44 85 ASP A CA 1
ATOM 625 C C . ASP A 1 85 ? 1.069 -0.520 -11.758 1.00 82.44 85 ASP A C 1
ATOM 627 O O . ASP A 1 85 ? 1.427 0.311 -12.595 1.00 82.44 85 ASP A O 1
ATOM 631 N N . VAL A 1 86 ? 1.726 -0.724 -10.615 1.00 81.06 86 VAL A N 1
ATOM 632 C CA . VAL A 1 86 ? 2.977 -0.046 -10.228 1.00 81.06 86 VAL A CA 1
ATOM 633 C C . VAL A 1 86 ? 4.133 -1.024 -10.007 1.00 81.06 86 VAL A C 1
ATOM 635 O O . VAL A 1 86 ? 5.199 -0.62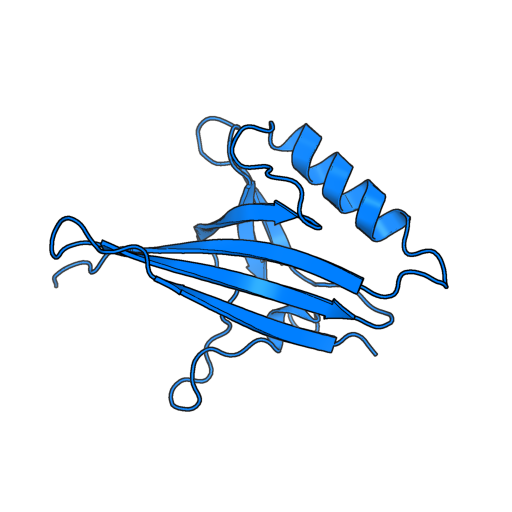1 -9.557 1.00 81.06 86 VAL A O 1
ATOM 638 N N . SER A 1 87 ? 3.954 -2.307 -10.333 1.00 77.88 87 SER A N 1
ATOM 639 C CA . SER A 1 87 ? 4.956 -3.358 -10.104 1.00 77.88 87 SER A CA 1
ATOM 640 C C . SER A 1 87 ? 6.279 -3.131 -10.845 1.00 77.88 87 SER A C 1
ATOM 642 O O . SER A 1 87 ? 7.329 -3.550 -10.363 1.00 77.88 87 SER A O 1
ATOM 644 N N . ASN A 1 88 ? 6.226 -2.441 -11.988 1.00 80.00 88 ASN A N 1
ATOM 645 C CA . ASN A 1 88 ? 7.379 -2.113 -12.831 1.00 80.00 88 ASN A CA 1
ATOM 646 C C . ASN A 1 88 ? 7.761 -0.622 -12.779 1.00 80.00 88 ASN A C 1
ATOM 648 O O . ASN A 1 88 ? 8.593 -0.168 -13.566 1.00 80.00 88 ASN A O 1
ATOM 652 N N . GLU A 1 89 ? 7.129 0.158 -11.901 1.00 77.94 89 GLU A N 1
ATOM 653 C CA . GLU A 1 89 ? 7.408 1.586 -11.749 1.00 77.94 89 GLU A CA 1
ATOM 654 C C . GLU A 1 89 ? 8.542 1.789 -10.746 1.00 77.94 89 GLU A C 1
ATOM 656 O O . GLU A 1 89 ? 8.578 1.154 -9.696 1.00 77.94 89 GLU A O 1
ATOM 661 N N . SER A 1 90 ? 9.453 2.725 -11.026 1.00 78.50 90 SER A N 1
ATOM 662 C CA . SER A 1 90 ? 10.480 3.086 -10.041 1.00 78.50 90 SER A CA 1
ATOM 663 C C . SER A 1 90 ? 9.833 3.584 -8.746 1.00 78.50 90 SER A C 1
ATOM 665 O O . SER A 1 90 ? 8.802 4.261 -8.788 1.00 78.50 90 SER A O 1
ATOM 667 N N . PHE A 1 91 ? 10.482 3.354 -7.600 1.00 77.25 91 PHE A N 1
ATOM 668 C CA . PHE A 1 91 ? 9.971 3.814 -6.303 1.00 77.25 91 PHE A CA 1
ATOM 669 C C . PHE A 1 91 ? 9.580 5.301 -6.305 1.00 77.25 91 PHE A C 1
ATOM 671 O O . PHE A 1 91 ? 8.543 5.679 -5.770 1.00 77.25 91 PHE A O 1
ATOM 678 N N . ARG A 1 92 ? 10.371 6.153 -6.969 1.00 77.06 92 ARG A N 1
ATOM 679 C CA . ARG A 1 92 ? 10.082 7.589 -7.083 1.00 77.06 92 ARG A CA 1
ATOM 680 C C . ARG A 1 92 ? 8.822 7.875 -7.902 1.00 77.06 92 ARG A C 1
ATOM 682 O O . ARG A 1 92 ? 8.029 8.709 -7.491 1.00 77.06 92 ARG A O 1
ATOM 689 N N . ALA A 1 93 ? 8.632 7.188 -9.028 1.00 74.75 93 ALA A N 1
ATOM 690 C CA . ALA A 1 93 ? 7.434 7.342 -9.853 1.00 74.75 93 ALA A CA 1
ATOM 691 C C . ALA A 1 93 ? 6.175 6.873 -9.106 1.00 74.75 93 ALA A C 1
ATOM 693 O O . ALA A 1 93 ? 5.144 7.536 -9.156 1.00 74.75 93 ALA A O 1
ATOM 694 N N . MET A 1 94 ? 6.291 5.777 -8.352 1.00 76.00 94 MET A N 1
ATOM 695 C CA . MET A 1 94 ? 5.219 5.253 -7.509 1.00 76.00 94 MET A CA 1
ATOM 696 C C . MET A 1 94 ? 4.851 6.216 -6.373 1.00 76.00 94 MET A C 1
ATOM 698 O O . MET A 1 94 ? 3.670 6.500 -6.184 1.00 76.00 94 MET A O 1
ATOM 702 N N . VAL A 1 95 ? 5.839 6.759 -5.651 1.00 73.50 95 VAL A N 1
ATOM 703 C CA . VAL A 1 95 ? 5.599 7.766 -4.604 1.00 73.50 95 VAL A CA 1
ATOM 704 C C . VAL A 1 95 ? 4.977 9.022 -5.201 1.00 73.50 95 VAL A C 1
ATOM 706 O O . VAL A 1 95 ? 4.010 9.519 -4.641 1.00 73.50 95 VAL A O 1
ATOM 709 N N . ASP A 1 96 ? 5.454 9.492 -6.356 1.00 72.50 96 ASP A N 1
ATOM 710 C CA . ASP A 1 96 ? 4.851 10.635 -7.045 1.00 72.50 96 ASP A CA 1
ATOM 711 C C . ASP A 1 96 ? 3.390 10.358 -7.439 1.00 72.50 96 ASP A C 1
ATOM 713 O O . ASP A 1 96 ? 2.569 11.269 -7.408 1.00 72.50 96 ASP A O 1
ATOM 717 N N . ASP A 1 97 ? 3.037 9.129 -7.819 1.00 67.81 97 ASP A N 1
ATOM 718 C CA . ASP A 1 97 ? 1.659 8.760 -8.158 1.00 67.81 97 ASP A CA 1
ATOM 719 C C . ASP A 1 97 ? 0.772 8.624 -6.913 1.00 67.81 97 ASP A C 1
ATOM 721 O O . ASP A 1 97 ? -0.351 9.130 -6.913 1.00 67.81 97 ASP A O 1
ATOM 725 N N . ILE A 1 98 ? 1.294 8.068 -5.813 1.00 67.56 98 ILE A N 1
ATOM 726 C CA . ILE A 1 98 ? 0.615 8.107 -4.512 1.00 67.56 98 ILE A CA 1
ATOM 727 C C . ILE A 1 98 ? 0.421 9.549 -4.054 1.00 67.56 98 ILE A C 1
ATOM 729 O O . ILE A 1 98 ? -0.684 9.905 -3.672 1.00 67.56 98 ILE A O 1
ATOM 733 N N . ASP A 1 99 ? 1.447 10.394 -4.094 1.00 66.19 99 ASP A N 1
ATOM 734 C CA . ASP A 1 99 ? 1.372 11.776 -3.617 1.00 66.19 99 ASP A CA 1
ATOM 735 C C . ASP A 1 99 ? 0.464 12.632 -4.503 1.00 66.19 99 ASP A C 1
ATOM 737 O O . ASP A 1 99 ? -0.258 13.492 -3.995 1.00 66.19 99 ASP A O 1
ATOM 741 N N . LYS A 1 100 ? 0.425 12.381 -5.818 1.00 56.69 100 LYS A N 1
ATOM 742 C CA . LYS A 1 100 ? -0.558 13.006 -6.716 1.00 56.69 100 LYS A CA 1
ATOM 743 C C . LYS A 1 100 ? -1.975 12.581 -6.372 1.00 56.69 100 LYS A C 1
ATOM 745 O O . LYS A 1 100 ? -2.856 13.430 -6.430 1.00 56.69 100 LYS A O 1
ATOM 750 N N . ASP A 1 101 ? -2.204 11.326 -6.010 1.00 50.78 101 ASP A N 1
ATOM 751 C CA . ASP A 1 101 ? -3.544 10.821 -5.706 1.00 50.78 101 ASP A CA 1
ATOM 752 C C . ASP A 1 101 ? -3.988 11.156 -4.272 1.00 50.78 101 ASP A C 1
ATOM 754 O O . ASP A 1 101 ? -5.154 11.470 -4.034 1.00 50.78 101 ASP A O 1
ATOM 758 N N . VAL A 1 102 ? -3.053 11.203 -3.321 1.00 50.84 102 VAL A N 1
ATOM 759 C CA . VAL A 1 102 ? -3.267 11.677 -1.947 1.00 50.84 102 VAL A CA 1
ATOM 760 C C . VAL A 1 102 ? -3.457 13.198 -1.940 1.00 50.84 102 VAL A C 1
ATOM 762 O O . VAL A 1 102 ? -4.345 13.695 -1.250 1.00 50.84 102 VAL A O 1
ATOM 765 N N . GLY A 1 103 ? -2.691 13.937 -2.750 1.00 40.06 103 GLY A N 1
ATOM 766 C CA . GLY A 1 103 ? -2.774 15.393 -2.918 1.00 40.06 103 GLY A CA 1
ATOM 767 C C . GLY A 1 103 ? -3.915 15.876 -3.825 1.00 40.06 103 GLY A C 1
ATOM 768 O O . GLY A 1 103 ? -4.355 17.017 -3.690 1.00 40.06 103 GLY A O 1
ATOM 769 N N . ARG A 1 104 ? -4.448 15.014 -4.705 1.00 39.88 104 ARG A N 1
ATOM 770 C CA . ARG A 1 104 ? -5.700 15.206 -5.466 1.00 39.88 104 ARG A CA 1
ATOM 771 C C . ARG A 1 104 ? -6.876 14.465 -4.834 1.00 39.88 104 ARG A C 1
ATOM 773 O O . ARG A 1 104 ? -7.785 14.034 -5.545 1.00 39.88 104 ARG A O 1
ATOM 780 N N . THR A 1 105 ? -6.939 14.411 -3.504 1.00 42.12 105 THR A N 1
ATOM 781 C CA . THR A 1 105 ? -8.230 14.288 -2.813 1.00 42.12 105 THR A CA 1
ATOM 782 C C . THR A 1 105 ? -9.059 15.548 -3.105 1.00 42.12 105 THR A C 1
ATOM 784 O O . THR A 1 105 ? -9.242 16.433 -2.273 1.00 42.12 105 THR A O 1
ATOM 787 N N . TYR A 1 106 ? -9.545 15.658 -4.346 1.00 37.31 106 TYR A N 1
ATOM 788 C CA . TYR A 1 106 ? -10.638 16.538 -4.705 1.00 37.31 106 TYR A CA 1
ATOM 789 C C . TYR A 1 106 ? -11.810 16.189 -3.780 1.00 37.31 106 TYR A C 1
ATOM 791 O O . TYR A 1 106 ? -12.023 15.006 -3.493 1.00 37.31 106 TYR A O 1
ATOM 799 N N . PRO A 1 107 ? -12.615 17.175 -3.355 1.00 43.69 107 PRO A N 1
ATOM 800 C CA . PRO A 1 107 ? -13.796 16.950 -2.519 1.00 43.69 107 PRO A CA 1
ATOM 801 C C . PRO A 1 107 ? -14.816 15.955 -3.117 1.00 43.69 107 PRO A C 1
ATOM 803 O O . PRO A 1 107 ? -15.743 15.553 -2.421 1.00 43.69 107 PRO A O 1
ATOM 806 N N . GLU A 1 108 ? -14.627 15.520 -4.368 1.00 40.88 108 GLU A N 1
ATOM 807 C CA . GLU A 1 108 ? -15.513 14.610 -5.100 1.00 40.88 108 GLU A CA 1
ATOM 808 C C . GLU A 1 108 ? -14.947 13.184 -5.296 1.00 40.88 108 GLU A C 1
ATOM 810 O O . GLU A 1 108 ? -15.692 12.284 -5.680 1.00 40.88 108 GLU A O 1
ATOM 815 N N . HIS A 1 109 ? -13.674 12.921 -4.958 1.00 43.66 109 HIS A N 1
ATOM 816 C CA . HIS A 1 109 ? -13.067 11.580 -5.026 1.00 43.66 109 HIS A CA 1
ATOM 817 C C . HIS A 1 109 ? -12.516 11.152 -3.661 1.00 43.66 109 HIS A C 1
ATOM 819 O O . HIS A 1 109 ? -11.323 11.207 -3.380 1.00 43.66 109 HIS A O 1
ATOM 825 N N . ALA A 1 110 ? -13.424 10.712 -2.790 1.00 51.44 110 ALA A N 1
ATOM 826 C CA . ALA A 1 110 ? -13.145 10.332 -1.404 1.00 51.44 110 ALA A CA 1
ATOM 827 C C . ALA A 1 110 ? -12.502 8.937 -1.231 1.00 51.44 110 ALA A C 1
ATOM 829 O O . ALA A 1 110 ? -12.658 8.349 -0.160 1.00 51.44 110 ALA A O 1
ATOM 830 N N . TYR A 1 111 ? -11.849 8.384 -2.262 1.00 55.03 111 TYR A N 1
ATOM 831 C CA . TYR A 1 111 ? -11.451 6.973 -2.305 1.00 55.03 111 TYR A CA 1
ATOM 832 C C . TYR A 1 111 ? -10.024 6.790 -2.830 1.00 55.03 111 TYR A C 1
ATOM 834 O O . TYR A 1 111 ? -9.685 7.307 -3.889 1.00 55.03 111 TYR A O 1
ATOM 842 N N . PHE A 1 112 ? -9.218 6.019 -2.101 1.00 60.47 112 PHE A N 1
ATOM 843 C CA . PHE A 1 112 ? -7.876 5.580 -2.496 1.00 60.47 112 PHE A CA 1
ATOM 844 C C . PHE A 1 112 ? -7.817 4.054 -2.410 1.00 60.47 112 PHE A C 1
ATOM 846 O O . PHE A 1 112 ? -8.211 3.486 -1.393 1.00 60.47 112 PHE A O 1
ATOM 853 N N . GLN A 1 113 ? -7.372 3.380 -3.465 1.00 62.12 113 GLN A N 1
ATOM 854 C CA . GLN A 1 113 ? -7.294 1.921 -3.532 1.00 62.12 113 GLN A CA 1
ATOM 855 C C . GLN A 1 113 ? -5.848 1.466 -3.691 1.00 62.12 113 GLN A C 1
ATOM 857 O O . GLN A 1 113 ? -5.109 2.021 -4.498 1.00 62.12 113 GLN A O 1
ATOM 862 N N . VAL A 1 114 ? -5.447 0.436 -2.948 1.00 68.06 114 VAL A N 1
ATOM 863 C CA . VAL A 1 114 ? -4.117 -0.178 -3.078 1.00 68.06 114 VAL A CA 1
ATOM 864 C C . VAL A 1 114 ? -4.257 -1.681 -3.167 1.00 68.06 114 VAL A C 1
ATOM 866 O O . VAL A 1 114 ? -5.009 -2.284 -2.396 1.00 68.06 114 VAL A O 1
ATOM 869 N N . HIS A 1 115 ? -3.495 -2.281 -4.080 1.00 73.31 115 HIS A N 1
ATOM 870 C CA . HIS A 1 115 ? -3.274 -3.720 -4.116 1.00 73.31 115 HIS A CA 1
ATOM 871 C C . HIS A 1 115 ? -1.932 -4.031 -3.483 1.00 73.31 115 HIS A C 1
ATOM 873 O O . HIS A 1 115 ? -0.884 -3.568 -3.941 1.00 73.31 115 HIS A O 1
ATOM 879 N N . ILE A 1 116 ? -1.988 -4.807 -2.410 1.00 74.81 116 ILE A N 1
ATOM 880 C CA . ILE A 1 116 ? -0.816 -5.209 -1.647 1.00 74.81 116 ILE A CA 1
ATOM 881 C C . ILE A 1 116 ? -0.616 -6.705 -1.828 1.00 74.81 116 ILE A C 1
ATOM 883 O O . ILE A 1 116 ? -1.524 -7.496 -1.565 1.00 74.81 116 ILE A O 1
ATOM 887 N N . LEU A 1 117 ? 0.584 -7.065 -2.264 1.00 70.38 117 LEU A N 1
ATOM 888 C CA . LEU A 1 117 ? 1.067 -8.425 -2.366 1.00 70.38 117 LEU A CA 1
ATOM 889 C C . LEU A 1 117 ? 1.787 -8.799 -1.068 1.00 70.38 117 LEU A C 1
ATOM 891 O O . LEU A 1 117 ? 2.747 -8.151 -0.650 1.00 70.38 117 LEU A O 1
ATOM 895 N N . SER A 1 118 ? 1.307 -9.858 -0.437 1.00 65.31 118 SER A N 1
ATOM 896 C CA . SER A 1 118 ? 1.931 -10.521 0.697 1.00 65.31 118 SER A CA 1
ATOM 897 C C . SER A 1 118 ? 2.478 -11.853 0.207 1.00 65.31 118 SER A C 1
ATOM 899 O O . SER A 1 118 ? 1.735 -12.638 -0.382 1.00 65.31 118 SER A O 1
ATOM 901 N N . ILE A 1 119 ? 3.768 -12.084 0.424 1.00 59.50 119 ILE A N 1
ATOM 902 C CA . ILE A 1 119 ? 4.398 -13.388 0.232 1.00 59.50 119 ILE A CA 1
ATOM 903 C C . ILE A 1 119 ? 4.593 -13.939 1.638 1.00 59.50 119 ILE A C 1
ATOM 905 O O . ILE A 1 119 ? 5.447 -13.459 2.387 1.00 59.50 119 ILE A O 1
ATOM 909 N N . LEU A 1 120 ? 3.732 -14.870 2.037 1.00 52.34 120 LEU A N 1
ATOM 910 C CA . LEU A 1 120 ? 3.875 -15.574 3.301 1.00 52.34 120 LEU A CA 1
ATOM 911 C C . LEU A 1 120 ? 4.835 -16.734 3.058 1.00 52.34 120 LEU A C 1
ATOM 913 O O . LEU A 1 120 ? 4.406 -17.818 2.680 1.00 52.34 120 LEU A O 1
ATOM 917 N N . THR A 1 121 ? 6.128 -16.500 3.275 1.00 43.84 121 THR A N 1
ATOM 918 C CA . THR A 1 121 ? 7.088 -17.602 3.353 1.00 43.84 121 THR A CA 1
ATOM 919 C C . THR A 1 121 ? 6.769 -18.384 4.620 1.00 43.84 121 THR A C 1
ATOM 921 O O . THR A 1 121 ? 6.954 -17.851 5.726 1.00 43.84 121 THR A O 1
ATOM 924 N N . THR A 1 122 ? 6.301 -19.627 4.507 1.00 42.03 122 THR A N 1
ATOM 925 C CA . THR A 1 122 ? 6.379 -20.558 5.634 1.00 42.03 122 THR A CA 1
ATOM 926 C C . THR A 1 122 ? 7.857 -20.830 5.856 1.00 42.03 122 THR A C 1
ATOM 928 O O . THR A 1 122 ? 8.456 -21.682 5.211 1.00 42.03 122 THR A O 1
ATOM 931 N N . LYS A 1 123 ? 8.496 -20.045 6.729 1.00 38.59 123 LYS A N 1
ATOM 932 C CA . LYS A 1 123 ? 9.748 -20.495 7.323 1.00 38.59 123 LYS A CA 1
ATOM 933 C C . LYS A 1 123 ? 9.390 -21.706 8.170 1.00 38.59 123 LYS A C 1
ATOM 935 O O . LYS A 1 123 ? 8.801 -21.537 9.237 1.00 38.59 123 LYS A O 1
ATOM 940 N N . ASP A 1 124 ? 9.705 -22.884 7.645 1.00 41.25 124 ASP A N 1
ATOM 941 C CA . ASP A 1 124 ? 9.909 -24.073 8.457 1.00 41.25 124 ASP A CA 1
ATOM 942 C C . ASP A 1 124 ? 10.804 -23.710 9.654 1.00 41.25 124 ASP A C 1
ATOM 944 O O . ASP A 1 124 ? 11.752 -22.922 9.528 1.00 41.25 124 ASP A O 1
ATOM 948 N N . GLU A 1 125 ? 10.410 -24.232 10.815 1.00 38.22 125 GLU A N 1
ATOM 949 C CA . GLU A 1 125 ? 11.102 -24.126 12.105 1.00 38.22 125 GLU A CA 1
ATOM 950 C C . GLU A 1 125 ? 12.561 -24.605 12.056 1.00 38.22 125 GLU A C 1
ATOM 952 O O . GLU A 1 125 ? 12.865 -25.590 11.343 1.00 38.22 125 GLU A O 1
#

Radius of gyration: 14.62 Å; chains: 1; bounding box: 33×43×28 Å

pLDDT: mean 71.56, std 14.25, range [37.31, 86.38]

InterPro domains:
  IPR036034 PDZ superfamily [SSF50156] (19-98)

Secondary structure (DSSP, 8-state):
--EEEEEEEEE---SSTTEEEEEEEEEEESSS---EEEEE-TTS--EEEEEE-TTSSGGG-BSSTTS--BSS-TTPEEEEETTEE-TTS-HHHHHHHHHHHHHT--TT--EEEEEEEEEEE----